Protein AF-A0A3N1M929-F1 (afdb_monomer_lite)

pLDDT: mean 82.85, std 13.65, range [39.03, 95.56]

Foldseek 3Di:
DADPDDVLVVQVVVCVVPVDRDPCNVPDDDDDPVCRVLVVLLVVQVVVDDVLHFRDPVSLVVVCVVVVVPDPVVSVVSSVSSRVVRVVVSVVPPDPPDDDPDDD

InterPro domains:
  IPR056919 Phage tail assembly chaperone 18 [PF23812] (18-70)

Structure (mmCIF, N/CA/C/O backbone):
data_AF-A0A3N1M929-F1
#
_entry.id   AF-A0A3N1M929-F1
#
loop_
_atom_site.group_PDB
_atom_site.id
_atom_site.type_symbol
_atom_site.label_atom_id
_atom_site.label_alt_id
_atom_site.label_comp_id
_atom_site.label_asym_id
_atom_site.label_entity_id
_atom_site.label_seq_id
_atom_site.pdbx_PDB_ins_code
_atom_site.Cartn_x
_atom_site.Cartn_y
_atom_site.Cartn_z
_atom_site.occupancy
_atom_site.B_iso_or_equiv
_atom_site.auth_seq_id
_atom_site.auth_comp_id
_atom_site.auth_asym_id
_atom_site.auth_atom_id
_atom_site.pdbx_PDB_model_num
ATOM 1 N N . MET A 1 1 ? -5.684 -7.699 -12.715 1.00 51.62 1 MET A N 1
ATOM 2 C CA . MET A 1 1 ? -4.309 -7.980 -13.177 1.00 51.62 1 MET A CA 1
ATOM 3 C C . MET A 1 1 ? -3.473 -6.825 -12.682 1.00 51.62 1 MET A C 1
ATOM 5 O O . MET A 1 1 ? -3.876 -5.690 -12.881 1.00 51.62 1 MET A O 1
ATOM 9 N N . LEU A 1 2 ? -2.426 -7.123 -11.930 1.00 57.72 2 LEU A N 1
ATOM 10 C CA . LEU A 1 2 ? -1.708 -6.144 -11.128 1.00 57.72 2 LEU A CA 1
ATOM 11 C C . LEU A 1 2 ? -0.721 -5.388 -12.032 1.00 57.72 2 LEU A C 1
ATOM 13 O O . LEU A 1 2 ? 0.153 -6.009 -12.639 1.00 57.72 2 LEU A O 1
ATOM 17 N N . GLU A 1 3 ? -0.915 -4.076 -12.185 1.00 65.81 3 GLU A N 1
ATOM 18 C CA . GLU A 1 3 ? -0.115 -3.238 -13.086 1.00 65.81 3 GLU A CA 1
ATOM 19 C C . GLU A 1 3 ? 1.148 -2.739 -12.378 1.00 65.81 3 GLU A C 1
ATOM 21 O O . GLU A 1 3 ? 1.091 -2.058 -11.355 1.00 65.81 3 GLU A O 1
ATOM 26 N N . TRP A 1 4 ? 2.311 -3.073 -12.936 1.00 71.06 4 TRP A N 1
ATOM 27 C CA . TRP A 1 4 ? 3.621 -2.693 -12.389 1.00 71.06 4 TRP A CA 1
ATOM 28 C C . TRP A 1 4 ? 4.095 -1.313 -12.880 1.00 71.06 4 TRP A C 1
ATOM 30 O O . TRP A 1 4 ? 5.186 -0.856 -12.531 1.00 71.06 4 TRP A O 1
ATOM 40 N N . GLY A 1 5 ? 3.250 -0.635 -13.663 1.00 71.50 5 GLY A N 1
ATOM 41 C CA . GLY A 1 5 ? 3.447 0.712 -14.183 1.00 71.50 5 GLY A CA 1
ATOM 42 C C . GLY A 1 5 ? 4.267 0.776 -15.475 1.00 71.50 5 GLY A C 1
ATOM 43 O O . GLY A 1 5 ? 4.943 -0.172 -15.868 1.00 71.50 5 GLY A O 1
ATOM 44 N N . ALA A 1 6 ? 4.288 1.966 -16.084 1.00 76.44 6 ALA A N 1
ATOM 45 C CA . ALA A 1 6 ? 4.789 2.204 -17.445 1.00 76.44 6 ALA A CA 1
ATOM 46 C C . ALA A 1 6 ? 6.222 1.708 -17.729 1.00 76.44 6 ALA A C 1
ATOM 48 O O . ALA A 1 6 ? 6.564 1.374 -18.863 1.00 76.44 6 ALA A O 1
ATOM 49 N N . ARG A 1 7 ? 7.095 1.670 -16.712 1.00 74.44 7 ARG A N 1
ATOM 50 C CA . ARG A 1 7 ? 8.459 1.134 -16.862 1.00 74.44 7 ARG A CA 1
ATOM 51 C C . ARG A 1 7 ? 8.476 -0.386 -17.001 1.00 74.44 7 ARG A C 1
ATOM 53 O O . ARG A 1 7 ? 9.301 -0.889 -17.756 1.00 74.44 7 ARG A O 1
ATOM 60 N N . ALA A 1 8 ? 7.602 -1.099 -16.294 1.00 78.81 8 ALA A N 1
ATOM 61 C CA . ALA A 1 8 ? 7.459 -2.539 -16.453 1.00 78.81 8 ALA A CA 1
ATOM 62 C C . ALA A 1 8 ? 6.860 -2.862 -17.826 1.00 78.81 8 ALA A C 1
ATOM 64 O O . ALA A 1 8 ? 7.436 -3.675 -18.542 1.00 78.81 8 ALA A O 1
ATOM 65 N N . ASP A 1 9 ? 5.826 -2.128 -18.248 1.00 82.62 9 ASP A N 1
ATOM 66 C CA . ASP A 1 9 ? 5.195 -2.298 -19.565 1.00 82.62 9 ASP A CA 1
ATOM 67 C C . ASP A 1 9 ? 6.208 -2.120 -20.707 1.00 82.62 9 ASP A C 1
ATOM 69 O O . ASP A 1 9 ? 6.244 -2.890 -21.666 1.00 82.62 9 ASP A O 1
ATOM 73 N N . LEU A 1 10 ? 7.105 -1.135 -20.579 1.00 82.44 10 LEU A N 1
ATOM 74 C CA . LEU A 1 10 ? 8.175 -0.902 -21.548 1.00 82.44 10 LEU A CA 1
ATOM 75 C C . LEU A 1 10 ? 9.202 -2.044 -21.580 1.00 82.44 10 LEU A C 1
ATOM 77 O O . LEU A 1 10 ? 9.702 -2.396 -22.652 1.00 82.44 10 LEU A O 1
ATOM 81 N N . LEU A 1 11 ? 9.529 -2.629 -20.425 1.00 83.56 11 LEU A N 1
ATOM 82 C CA . LEU A 1 11 ? 10.415 -3.790 -20.357 1.00 83.56 11 LEU A CA 1
ATOM 83 C C . LEU A 1 11 ? 9.742 -5.038 -20.950 1.00 83.56 11 LEU A C 1
ATOM 85 O O . LEU A 1 11 ? 10.414 -5.803 -21.639 1.00 83.56 11 LEU A O 1
ATOM 89 N N . GLU A 1 12 ? 8.438 -5.222 -20.733 1.00 85.62 12 GLU A N 1
ATOM 90 C CA . GLU A 1 12 ? 7.661 -6.341 -21.277 1.00 85.62 12 GLU A CA 1
ATOM 91 C C . GLU A 1 12 ? 7.544 -6.223 -22.803 1.00 85.62 12 GLU A C 1
ATOM 93 O O . GLU A 1 12 ? 7.855 -7.172 -23.525 1.00 85.62 12 GLU A O 1
ATOM 98 N N . ALA A 1 13 ? 7.229 -5.030 -23.317 1.00 85.00 13 ALA A N 1
ATOM 99 C CA . ALA A 1 13 ? 7.210 -4.743 -24.751 1.00 85.00 13 ALA A CA 1
ATOM 100 C C . ALA A 1 13 ? 8.582 -4.975 -25.407 1.00 85.00 13 ALA A C 1
ATOM 102 O O . ALA A 1 13 ? 8.681 -5.549 -26.495 1.00 85.00 13 ALA A O 1
ATOM 103 N N . ARG A 1 14 ? 9.668 -4.577 -24.732 1.00 83.94 14 ARG A N 1
ATOM 104 C CA . ARG A 1 14 ? 11.033 -4.831 -25.207 1.00 83.94 14 ARG A CA 1
ATOM 105 C C . ARG A 1 14 ? 11.371 -6.321 -25.203 1.00 83.94 14 ARG A C 1
ATOM 107 O O . ARG A 1 14 ? 12.000 -6.791 -26.151 1.00 83.94 14 ARG A O 1
ATOM 114 N N . ALA A 1 15 ? 10.961 -7.062 -24.176 1.00 88.00 15 ALA A N 1
ATOM 115 C CA . ALA A 1 15 ? 11.169 -8.504 -24.106 1.00 88.00 15 ALA A CA 1
ATOM 116 C C . ALA A 1 15 ? 10.415 -9.225 -25.23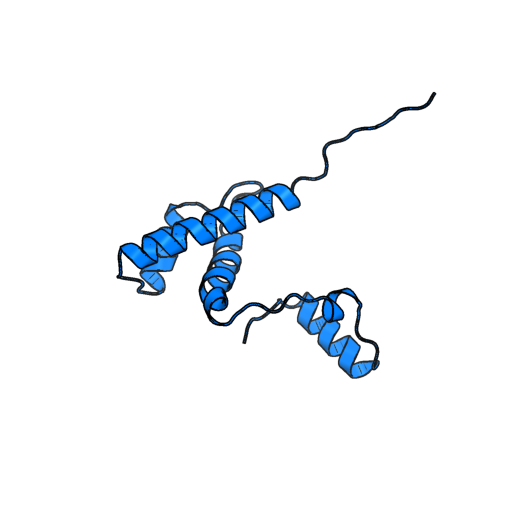1 1.00 88.00 15 ALA A C 1
ATOM 118 O O . ALA A 1 15 ? 10.999 -10.065 -25.911 1.00 88.00 15 ALA A O 1
ATOM 119 N N . ALA A 1 16 ? 9.171 -8.823 -25.506 1.00 88.25 16 ALA A N 1
ATOM 120 C CA . ALA A 1 16 ? 8.376 -9.358 -26.610 1.00 88.25 16 ALA A CA 1
ATOM 121 C C . ALA A 1 16 ? 9.018 -9.086 -27.984 1.00 88.25 16 ALA A C 1
ATOM 123 O O . ALA A 1 16 ? 9.040 -9.967 -28.838 1.00 88.25 16 ALA A O 1
ATOM 124 N N . GLY A 1 17 ? 9.585 -7.891 -28.192 1.00 87.31 17 GLY A N 1
ATOM 125 C CA . GLY A 1 17 ? 10.226 -7.521 -29.459 1.00 87.31 17 GLY A CA 1
ATOM 126 C C . GLY A 1 17 ? 11.630 -8.101 -29.675 1.00 87.31 17 GLY A C 1
ATOM 127 O O . GLY A 1 17 ? 12.079 -8.192 -30.814 1.00 87.31 17 GLY A O 1
ATOM 128 N N . THR A 1 18 ? 12.340 -8.480 -28.608 1.00 87.75 18 THR A N 1
ATOM 129 C CA . THR A 1 18 ? 13.746 -8.935 -28.684 1.00 87.75 18 THR A CA 1
ATOM 130 C C . THR A 1 18 ? 13.951 -10.399 -28.305 1.00 87.75 18 THR A C 1
ATOM 132 O O . THR A 1 18 ? 15.031 -10.935 -28.538 1.00 87.75 18 THR A O 1
ATOM 135 N N . GLY A 1 19 ? 12.953 -11.045 -27.696 1.00 87.81 19 GLY A N 1
ATOM 136 C CA . GLY A 1 19 ? 13.057 -12.392 -27.127 1.00 87.81 19 GLY A CA 1
ATOM 137 C C . GLY A 1 19 ? 13.918 -12.480 -25.860 1.00 87.81 19 GLY A C 1
ATOM 138 O O . GLY A 1 19 ? 14.055 -13.558 -25.288 1.00 87.81 19 GLY A O 1
ATOM 139 N N . ILE A 1 20 ? 14.499 -11.366 -25.406 1.00 87.56 20 ILE A N 1
ATOM 140 C CA . ILE A 1 20 ? 15.371 -11.308 -24.232 1.00 87.56 20 ILE A CA 1
ATOM 141 C C . ILE A 1 20 ? 14.573 -10.724 -23.072 1.00 87.56 20 ILE A C 1
ATOM 143 O O . ILE A 1 20 ? 14.226 -9.544 -23.086 1.00 87.56 20 ILE A O 1
ATOM 147 N N . V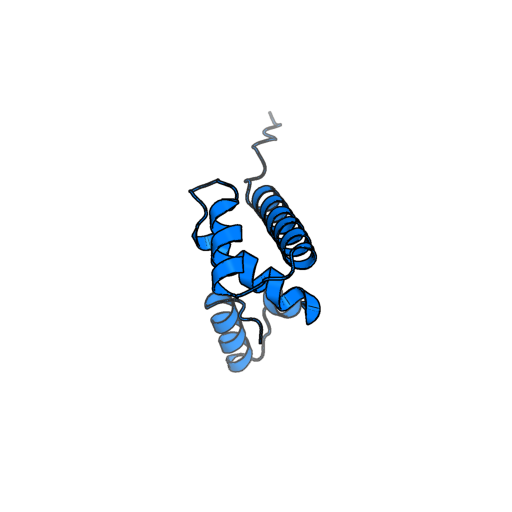AL A 1 21 ? 14.319 -11.536 -22.046 1.00 86.38 21 VAL A N 1
ATOM 148 C CA . VAL A 1 21 ? 13.658 -11.085 -20.816 1.00 86.38 21 VAL A CA 1
ATOM 149 C C . VAL A 1 21 ? 14.696 -10.428 -19.895 1.00 86.38 21 VAL A C 1
ATOM 151 O O . VAL A 1 21 ? 15.649 -11.092 -19.483 1.00 86.38 21 VAL A O 1
ATOM 154 N N . PRO A 1 22 ? 14.548 -9.136 -19.547 1.00 84.81 22 PRO A N 1
ATOM 155 C CA . PRO A 1 22 ? 15.406 -8.476 -18.570 1.00 84.81 22 PRO A CA 1
ATOM 156 C C . PRO A 1 22 ? 15.388 -9.208 -17.215 1.00 84.81 22 PRO A C 1
ATOM 158 O O . PRO A 1 22 ? 14.305 -9.582 -16.759 1.00 84.81 22 PRO A O 1
ATOM 161 N N . PRO A 1 23 ? 16.527 -9.335 -16.505 1.00 82.88 23 PRO A N 1
ATOM 162 C CA . PRO A 1 23 ? 16.582 -10.024 -15.210 1.00 82.88 23 PRO A CA 1
ATOM 163 C C . PRO A 1 23 ? 15.587 -9.483 -14.177 1.00 82.88 23 PRO A C 1
ATOM 165 O O . PRO A 1 23 ? 14.995 -10.245 -13.425 1.00 82.88 23 PRO A O 1
ATOM 168 N N . ALA A 1 24 ? 15.345 -8.169 -14.181 1.00 78.00 24 ALA A N 1
ATOM 169 C CA . ALA A 1 24 ? 14.377 -7.536 -13.288 1.00 78.00 24 ALA A CA 1
ATOM 170 C C . ALA A 1 24 ? 12.923 -7.979 -13.546 1.00 78.00 24 ALA A C 1
ATOM 172 O O . ALA A 1 24 ? 12.141 -8.048 -12.605 1.00 78.00 24 ALA A O 1
ATOM 173 N N . LEU A 1 25 ? 12.562 -8.295 -14.797 1.00 80.62 25 LEU A N 1
ATOM 174 C CA . LEU A 1 25 ? 11.251 -8.869 -15.119 1.00 80.62 25 LEU A CA 1
ATOM 175 C C . LEU A 1 25 ? 11.194 -10.360 -14.787 1.00 80.62 25 LEU A C 1
ATOM 177 O O . LEU A 1 25 ? 10.181 -10.826 -14.277 1.00 80.62 25 LEU A O 1
ATOM 181 N N . ALA A 1 26 ? 12.278 -11.097 -15.045 1.00 83.75 26 ALA A N 1
ATOM 182 C CA . ALA A 1 26 ? 12.353 -12.526 -14.746 1.00 83.75 26 ALA A CA 1
ATOM 183 C C . ALA A 1 26 ? 12.261 -12.817 -13.238 1.00 83.75 26 ALA A C 1
ATOM 185 O O . ALA A 1 26 ? 11.659 -13.806 -12.837 1.00 83.75 26 ALA A O 1
ATOM 186 N N . SER A 1 27 ? 12.821 -11.938 -12.406 1.00 84.25 27 SER A N 1
ATOM 187 C CA . SER A 1 27 ? 12.794 -12.047 -10.943 1.00 84.25 27 SER A CA 1
ATOM 188 C C . SER A 1 27 ? 11.619 -11.304 -10.299 1.00 84.25 27 SER A C 1
ATOM 190 O O . SER A 1 27 ? 11.666 -11.009 -9.102 1.00 84.25 27 SER A O 1
ATOM 192 N N . ARG A 1 28 ? 10.585 -10.943 -11.071 1.00 80.94 28 ARG A N 1
ATOM 193 C CA . ARG A 1 28 ? 9.430 -10.221 -10.534 1.00 80.94 28 ARG A CA 1
ATOM 194 C C . ARG A 1 28 ? 8.702 -11.106 -9.516 1.00 80.94 28 ARG A C 1
ATOM 196 O O . ARG A 1 28 ? 8.318 -12.220 -9.866 1.00 80.94 28 ARG A O 1
ATOM 203 N N . PRO A 1 29 ? 8.476 -10.630 -8.281 1.00 80.12 29 PRO A N 1
ATOM 204 C CA . PRO A 1 29 ? 7.744 -11.410 -7.300 1.00 80.12 29 PRO A CA 1
ATOM 205 C C . PRO A 1 29 ? 6.290 -11.592 -7.740 1.00 80.12 29 PRO A C 1
ATOM 207 O O . PRO A 1 29 ? 5.629 -10.649 -8.186 1.00 80.12 29 PRO A O 1
ATOM 210 N N . GLU A 1 30 ? 5.785 -12.814 -7.594 1.00 83.94 30 GLU A N 1
ATOM 211 C CA . GLU A 1 30 ? 4.360 -13.090 -7.724 1.00 83.94 30 GLU A CA 1
ATOM 212 C C . GLU A 1 30 ? 3.635 -12.596 -6.474 1.00 83.94 30 GLU A C 1
ATOM 214 O O . GLU A 1 30 ? 3.993 -12.936 -5.345 1.00 83.94 30 GLU A O 1
ATOM 219 N N . ILE A 1 31 ? 2.605 -11.778 -6.678 1.00 82.00 31 ILE A N 1
ATOM 220 C CA . ILE A 1 31 ? 1.740 -11.317 -5.597 1.00 82.00 31 ILE A CA 1
ATOM 221 C C . ILE A 1 31 ? 0.563 -12.280 -5.506 1.00 82.00 31 ILE A C 1
ATOM 223 O O . ILE A 1 31 ? -0.143 -12.513 -6.488 1.00 82.00 31 ILE A O 1
ATOM 227 N N . ALA A 1 32 ? 0.360 -12.851 -4.320 1.00 86.50 32 ALA A N 1
ATOM 228 C CA . ALA A 1 32 ? -0.763 -13.743 -4.086 1.00 86.50 32 ALA A CA 1
ATOM 229 C C . ALA A 1 32 ? -2.099 -13.000 -4.312 1.00 86.50 32 ALA A C 1
ATOM 231 O O . ALA A 1 32 ? -2.197 -11.826 -3.953 1.00 86.50 32 ALA A O 1
ATOM 232 N N . PRO A 1 33 ? -3.156 -13.653 -4.837 1.00 86.69 33 PRO A N 1
ATOM 233 C CA . PRO A 1 33 ? -4.413 -12.971 -5.167 1.00 86.69 33 PRO A CA 1
ATOM 234 C C . PRO A 1 33 ? -5.057 -12.222 -3.994 1.00 86.69 33 PRO A C 1
ATOM 236 O O . PRO A 1 33 ? -5.674 -11.180 -4.186 1.00 86.69 33 PRO A O 1
ATOM 239 N N . TRP A 1 34 ? -4.887 -12.726 -2.770 1.00 86.44 34 TRP A N 1
ATOM 240 C CA . TRP A 1 34 ? -5.387 -12.077 -1.557 1.00 86.44 34 TRP A CA 1
ATOM 241 C C . TRP A 1 34 ? -4.610 -10.801 -1.190 1.00 86.44 34 TRP A C 1
ATOM 243 O O . TRP A 1 34 ? -5.135 -9.961 -0.468 1.00 86.44 34 TRP A O 1
ATOM 253 N N . ALA A 1 35 ? -3.376 -10.646 -1.678 1.00 87.19 35 ALA A N 1
A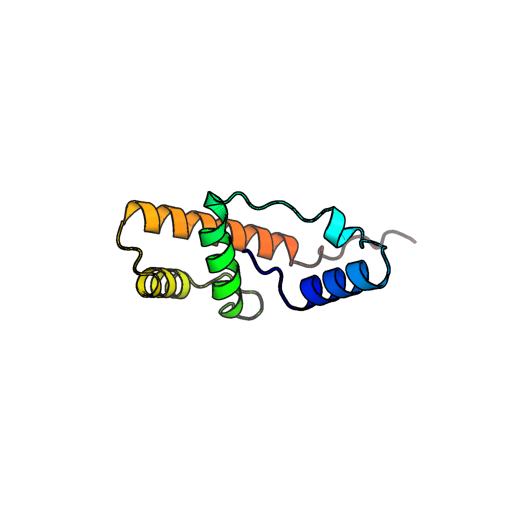TOM 254 C CA . ALA A 1 35 ? -2.507 -9.508 -1.392 1.00 87.19 35 ALA A CA 1
ATOM 255 C C . ALA A 1 35 ? -2.703 -8.331 -2.373 1.00 87.19 35 ALA A C 1
ATOM 257 O O . ALA A 1 35 ? -2.326 -7.202 -2.055 1.00 87.19 35 ALA A O 1
ATOM 258 N N . ASP A 1 36 ? -3.325 -8.576 -3.534 1.00 87.62 36 ASP A N 1
ATOM 259 C CA . ASP A 1 36 ? -3.646 -7.575 -4.566 1.00 87.62 36 ASP A CA 1
ATOM 260 C C . ASP A 1 36 ? -4.312 -6.294 -4.020 1.00 87.62 36 ASP A C 1
ATOM 262 O O . ASP A 1 36 ? -3.793 -5.209 -4.299 1.00 87.62 36 ASP A O 1
ATOM 266 N N . PRO A 1 37 ? -5.377 -6.355 -3.189 1.00 88.75 37 PRO A N 1
ATOM 267 C CA . PRO A 1 37 ? -6.042 -5.142 -2.713 1.00 88.75 37 PRO A CA 1
ATOM 268 C C . PRO A 1 37 ? -5.141 -4.279 -1.816 1.00 88.75 37 PRO A C 1
ATOM 270 O O . PRO A 1 37 ? -5.181 -3.053 -1.910 1.00 88.75 37 PRO A O 1
ATOM 273 N N . TYR A 1 38 ? -4.281 -4.892 -0.996 1.00 90.69 38 TYR A N 1
ATOM 274 C CA . TYR A 1 38 ? -3.336 -4.160 -0.145 1.00 90.69 38 TYR A CA 1
ATOM 275 C C . TYR A 1 38 ? -2.215 -3.524 -0.965 1.00 90.69 38 TYR A C 1
ATOM 277 O O . TYR A 1 38 ? -1.822 -2.386 -0.707 1.00 90.69 38 TYR A O 1
ATOM 285 N N . TRP A 1 39 ? -1.719 -4.241 -1.977 1.00 88.75 39 TRP A N 1
ATOM 286 C CA . TRP A 1 39 ? -0.703 -3.721 -2.883 1.00 88.75 39 TRP A CA 1
ATOM 287 C C . TRP A 1 39 ? -1.224 -2.539 -3.706 1.00 88.75 39 TRP A C 1
ATOM 289 O O . TRP A 1 39 ? -0.548 -1.514 -3.802 1.00 88.75 39 TRP A O 1
ATOM 299 N N . ARG A 1 40 ? -2.448 -2.640 -4.241 1.00 88.69 40 ARG A N 1
ATOM 300 C CA . ARG A 1 40 ? -3.101 -1.541 -4.964 1.00 88.69 40 ARG A CA 1
ATOM 301 C C . ARG A 1 40 ? -3.259 -0.310 -4.076 1.00 88.69 40 ARG A C 1
ATOM 303 O O . ARG A 1 40 ? -2.814 0.768 -4.460 1.00 88.69 40 ARG A O 1
ATOM 310 N N . ALA A 1 41 ? -3.795 -0.487 -2.867 1.00 91.19 41 ALA A N 1
ATOM 311 C CA . ALA A 1 41 ? -3.948 0.607 -1.913 1.00 91.19 41 ALA A CA 1
ATOM 312 C C . ALA A 1 41 ? -2.613 1.282 -1.594 1.00 91.19 41 ALA A C 1
ATOM 314 O O . ALA A 1 41 ? -2.519 2.505 -1.603 1.00 91.19 41 ALA A O 1
ATOM 315 N N . PHE A 1 42 ? -1.562 0.493 -1.355 1.00 92.00 42 PHE A N 1
ATOM 316 C CA . PHE A 1 42 ? -0.224 1.021 -1.124 1.00 92.00 42 PHE A CA 1
ATOM 317 C C . PHE A 1 42 ? 0.264 1.882 -2.297 1.00 92.00 42 PHE A C 1
ATOM 319 O O . PHE A 1 42 ? 0.767 2.981 -2.063 1.00 92.00 42 PHE A O 1
ATOM 326 N N . LEU A 1 43 ? 0.109 1.430 -3.545 1.00 88.88 43 LEU A N 1
ATOM 327 C CA . LEU A 1 43 ? 0.528 2.194 -4.725 1.00 88.88 43 LEU A CA 1
ATOM 328 C C . LEU A 1 43 ? -0.268 3.492 -4.902 1.00 88.88 43 LEU A C 1
ATOM 330 O O . LEU A 1 43 ? 0.330 4.532 -5.187 1.00 88.88 43 LEU A O 1
ATOM 334 N N . ASP A 1 44 ? -1.586 3.445 -4.709 1.00 90.75 44 ASP A N 1
ATOM 335 C CA . ASP A 1 44 ? -2.450 4.620 -4.831 1.00 90.75 44 ASP A CA 1
ATOM 336 C C . ASP A 1 44 ? -2.114 5.660 -3.756 1.00 90.75 44 ASP A C 1
ATOM 338 O O . ASP A 1 44 ? -1.827 6.817 -4.071 1.00 90.75 44 ASP A O 1
ATOM 342 N N . LEU A 1 45 ? -2.031 5.224 -2.498 1.00 91.81 45 LEU A N 1
ATOM 343 C CA . LEU A 1 45 ? -1.735 6.076 -1.347 1.00 91.81 45 LEU A CA 1
ATOM 344 C C . LEU A 1 45 ? -0.288 6.584 -1.325 1.00 91.81 45 LEU A C 1
ATOM 346 O O . LEU A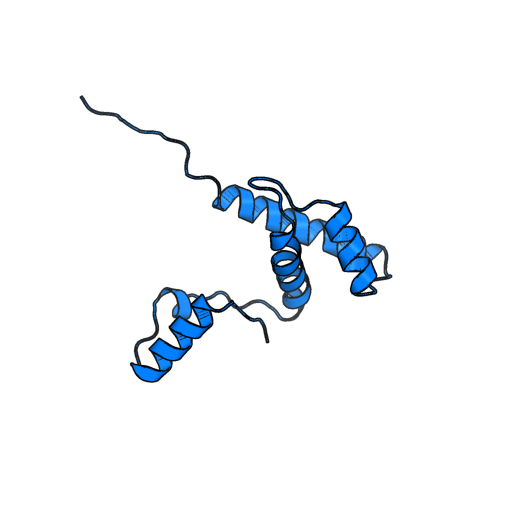 1 45 ? -0.014 7.643 -0.761 1.00 91.81 45 LEU A O 1
ATOM 350 N N . SER A 1 46 ? 0.650 5.880 -1.968 1.00 88.50 46 SER A N 1
ATOM 351 C CA . SER A 1 46 ? 2.045 6.330 -2.093 1.00 88.50 46 SER A CA 1
ATOM 352 C C . SER A 1 46 ? 2.162 7.682 -2.805 1.00 88.50 46 SER A C 1
ATOM 354 O O . SER A 1 46 ? 3.123 8.412 -2.566 1.00 88.50 46 SER A O 1
ATOM 356 N N . ARG A 1 47 ? 1.191 8.034 -3.662 1.00 85.50 47 ARG A N 1
ATOM 357 C CA . ARG A 1 47 ? 1.137 9.330 -4.362 1.00 85.50 47 ARG A CA 1
ATOM 358 C C . ARG A 1 47 ? 0.793 10.491 -3.430 1.00 85.50 47 ARG A C 1
ATOM 360 O O . ARG A 1 47 ? 1.139 11.627 -3.735 1.00 85.50 47 ARG A O 1
ATOM 367 N N . GLU A 1 48 ? 0.146 10.205 -2.304 1.00 85.06 48 GLU A N 1
ATOM 368 C CA . GLU A 1 48 ? -0.234 11.194 -1.290 1.00 85.06 48 GLU A CA 1
ATOM 369 C C . GLU A 1 48 ? 0.859 11.434 -0.242 1.00 85.06 48 GLU A C 1
ATOM 371 O O . GLU A 1 48 ? 0.696 12.251 0.669 1.00 85.06 48 GLU A O 1
ATOM 376 N N . ARG A 1 49 ? 2.002 10.745 -0.356 1.00 81.31 49 ARG A N 1
ATOM 377 C CA . ARG A 1 49 ? 3.149 11.022 0.506 1.00 81.31 49 ARG A CA 1
ATOM 378 C C . ARG A 1 49 ? 3.653 12.442 0.274 1.00 81.31 49 ARG A C 1
ATOM 380 O O . ARG A 1 49 ? 3.941 12.857 -0.848 1.00 81.31 49 ARG A O 1
ATOM 387 N N . LEU A 1 50 ? 3.876 13.150 1.376 1.00 74.38 50 LEU A N 1
ATOM 388 C CA . LEU A 1 50 ? 4.759 14.310 1.378 1.00 74.38 50 LEU A CA 1
ATOM 389 C C . LEU A 1 50 ? 6.198 13.852 1.078 1.00 74.38 50 LEU A C 1
ATOM 391 O O . LEU A 1 50 ? 6.550 12.711 1.397 1.00 74.38 50 LEU A O 1
ATOM 395 N N . PRO A 1 51 ? 7.054 14.706 0.491 1.00 67.00 51 PRO A N 1
ATOM 396 C CA . PRO A 1 51 ? 8.444 14.352 0.218 1.00 67.00 51 PRO A CA 1
ATOM 397 C C . PRO A 1 51 ? 9.133 13.892 1.516 1.00 67.00 51 PRO A C 1
ATOM 399 O O . PRO A 1 51 ? 9.303 14.677 2.444 1.00 67.00 51 PRO A O 1
ATOM 402 N N . ALA A 1 52 ? 9.490 12.602 1.564 1.00 65.62 52 ALA A N 1
ATOM 403 C CA . ALA A 1 52 ? 10.091 11.870 2.693 1.00 65.62 52 ALA A CA 1
ATOM 404 C C . ALA A 1 52 ? 9.176 11.490 3.884 1.00 65.62 52 ALA A C 1
ATOM 406 O O . ALA A 1 52 ? 9.680 11.043 4.916 1.00 65.62 52 ALA A O 1
ATOM 407 N N . GLY A 1 53 ? 7.853 11.623 3.760 1.00 81.12 53 GLY A N 1
ATOM 408 C CA . GLY A 1 53 ? 6.896 11.273 4.816 1.00 81.12 53 GLY A CA 1
ATOM 409 C C . GLY A 1 53 ? 6.253 9.893 4.659 1.00 81.12 53 GLY A C 1
ATOM 410 O O . GLY A 1 53 ? 6.163 9.356 3.556 1.00 81.12 53 GLY A O 1
ATOM 411 N N . ALA A 1 54 ? 5.759 9.350 5.775 1.00 89.88 54 ALA A N 1
ATOM 412 C CA . ALA A 1 54 ? 4.850 8.205 5.767 1.00 89.88 54 ALA A CA 1
ATOM 413 C C . ALA A 1 54 ? 3.493 8.573 5.148 1.00 89.88 54 ALA A C 1
ATOM 415 O O . ALA A 1 54 ? 3.083 9.738 5.180 1.00 89.88 54 ALA A O 1
ATOM 416 N N . ILE A 1 55 ? 2.781 7.575 4.627 1.00 91.69 55 ILE A N 1
ATOM 417 C CA . ILE A 1 55 ? 1.401 7.724 4.158 1.00 91.69 55 ILE A CA 1
ATOM 418 C C . ILE A 1 55 ? 0.539 8.238 5.327 1.00 91.69 55 ILE A C 1
ATOM 420 O O . ILE A 1 55 ? 0.496 7.605 6.390 1.00 91.69 55 ILE A O 1
ATOM 424 N N . PRO A 1 56 ? -0.181 9.365 5.168 1.00 91.69 56 PRO A N 1
ATOM 425 C CA . PRO A 1 56 ? -1.048 9.873 6.221 1.00 91.69 56 PRO A CA 1
ATOM 426 C C . PRO A 1 56 ? -2.160 8.874 6.563 1.00 91.69 56 PRO A C 1
ATOM 428 O O . PRO A 1 56 ? -2.886 8.409 5.685 1.00 91.69 56 PRO A O 1
ATOM 431 N N . LEU A 1 57 ? -2.389 8.617 7.856 1.00 90.44 57 LEU A N 1
ATOM 432 C CA . LEU A 1 57 ? -3.506 7.766 8.299 1.00 90.44 57 LEU A CA 1
ATOM 433 C C . LEU A 1 57 ? -4.871 8.286 7.818 1.00 90.44 57 LEU A C 1
ATOM 435 O O . LEU A 1 57 ? -5.799 7.504 7.617 1.00 90.44 57 LEU A O 1
ATOM 439 N N . ALA A 1 58 ? -4.995 9.603 7.632 1.00 92.00 58 ALA A N 1
ATOM 440 C CA . ALA A 1 58 ? -6.192 10.216 7.073 1.00 92.00 58 ALA A CA 1
ATOM 441 C C . ALA A 1 58 ? -6.440 9.774 5.622 1.00 92.00 58 ALA A C 1
ATOM 443 O O . ALA A 1 58 ? -7.584 9.480 5.295 1.00 92.00 58 ALA A O 1
ATOM 444 N N . ALA A 1 59 ? -5.389 9.655 4.803 1.00 92.75 59 ALA A N 1
ATOM 445 C CA . ALA A 1 59 ? -5.493 9.182 3.424 1.00 92.75 59 ALA A CA 1
ATO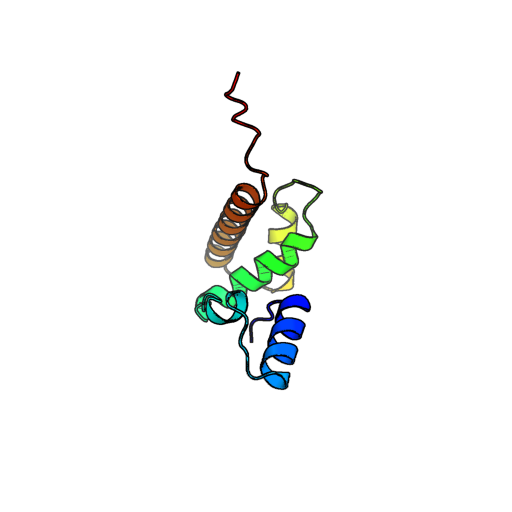M 446 C C . ALA A 1 59 ? -5.919 7.706 3.380 1.00 92.75 59 ALA A C 1
ATOM 448 O O . ALA A 1 59 ? -6.855 7.362 2.667 1.00 92.75 59 ALA A O 1
ATOM 449 N N . ILE A 1 60 ? -5.338 6.855 4.241 1.00 93.00 60 ILE A N 1
ATOM 450 C CA . ILE A 1 60 ? -5.762 5.446 4.381 1.00 93.00 60 ILE A CA 1
ATOM 451 C C . ILE A 1 60 ? -7.251 5.364 4.734 1.00 93.00 60 ILE A C 1
ATOM 453 O O . ILE A 1 60 ? -7.991 4.570 4.160 1.00 93.00 60 ILE A O 1
ATOM 457 N N . ARG A 1 61 ? -7.708 6.191 5.682 1.00 93.81 61 ARG A N 1
ATOM 458 C CA . ARG A 1 61 ? -9.119 6.219 6.079 1.00 93.81 61 ARG A CA 1
ATOM 459 C C . ARG A 1 61 ? -10.023 6.630 4.917 1.00 93.81 61 ARG A C 1
ATOM 461 O O . ARG A 1 61 ? -11.028 5.961 4.706 1.00 93.81 61 ARG A O 1
ATOM 468 N N . THR A 1 62 ? -9.668 7.692 4.194 1.00 94.62 62 THR A N 1
ATOM 469 C CA . THR A 1 62 ? -10.428 8.170 3.031 1.00 94.62 62 THR A CA 1
ATOM 470 C C . THR A 1 62 ? -10.513 7.095 1.952 1.00 94.62 62 THR A C 1
ATOM 472 O O . THR A 1 62 ? -11.612 6.772 1.519 1.00 94.62 62 THR A O 1
ATOM 475 N N . TRP A 1 63 ? -9.394 6.455 1.610 1.00 94.38 63 TRP A N 1
ATOM 476 C CA . TRP A 1 63 ? -9.357 5.384 0.611 1.00 94.38 63 TRP A CA 1
ATOM 477 C C . TRP A 1 63 ? -10.258 4.201 0.997 1.00 94.38 63 TRP A C 1
ATOM 479 O O . TRP A 1 63 ? -11.035 3.712 0.185 1.00 94.38 63 TRP A O 1
ATOM 489 N N . LEU A 1 64 ? -10.242 3.779 2.270 1.00 94.94 64 LEU A N 1
ATOM 490 C CA . LEU A 1 64 ? -11.139 2.722 2.760 1.00 94.94 64 LEU A CA 1
ATOM 491 C C . LEU A 1 64 ? -12.621 3.120 2.701 1.00 94.94 64 LEU A C 1
ATOM 493 O O . LEU A 1 64 ? -13.486 2.252 2.567 1.00 94.94 64 LEU A O 1
ATOM 497 N N . ASP A 1 65 ? -12.931 4.409 2.843 1.00 95.19 65 ASP A N 1
ATOM 498 C CA . ASP A 1 65 ? -14.296 4.919 2.718 1.00 95.19 65 ASP A CA 1
ATOM 499 C C . ASP A 1 65 ? -14.753 4.953 1.250 1.00 95.19 65 ASP A C 1
ATOM 501 O O . ASP A 1 65 ? -15.895 4.579 0.969 1.00 95.19 65 ASP A O 1
ATOM 505 N N . GLU A 1 66 ? -13.865 5.333 0.328 1.00 94.56 66 GLU A N 1
ATOM 506 C CA . GLU A 1 66 ? -14.091 5.348 -1.125 1.00 94.56 66 GLU A CA 1
ATOM 507 C C . GLU A 1 66 ? -14.285 3.936 -1.692 1.00 94.56 66 GLU A C 1
ATOM 509 O O . GLU A 1 66 ? -15.242 3.687 -2.426 1.00 94.56 66 GLU A O 1
ATOM 514 N N . GLU A 1 67 ? -13.465 2.981 -1.251 1.00 93.25 67 GLU A N 1
ATOM 515 C CA . GLU A 1 67 ? -13.569 1.557 -1.603 1.00 93.25 67 GLU A CA 1
ATOM 516 C C . GLU A 1 67 ? -14.695 0.835 -0.842 1.00 93.25 67 GLU A C 1
ATOM 518 O O . GLU A 1 67 ? -14.880 -0.375 -0.968 1.00 93.25 67 GLU A O 1
ATOM 523 N N . GLN A 1 68 ? -15.474 1.575 -0.044 1.00 95.38 68 GLN A N 1
ATOM 524 C CA . GLN A 1 68 ? -16.631 1.084 0.705 1.00 95.38 68 GLN A CA 1
ATOM 525 C C . GLN A 1 68 ? -16.311 -0.088 1.646 1.00 95.38 68 GLN A C 1
ATOM 527 O O . GLN A 1 68 ? -17.170 -0.925 1.933 1.00 95.38 68 GLN A O 1
ATOM 532 N N . VAL A 1 69 ? -15.099 -0.132 2.199 1.00 93.12 69 VAL A N 1
ATOM 533 C CA . VAL A 1 69 ? -14.707 -1.139 3.187 1.00 93.12 69 VAL A CA 1
ATOM 534 C C . VAL A 1 69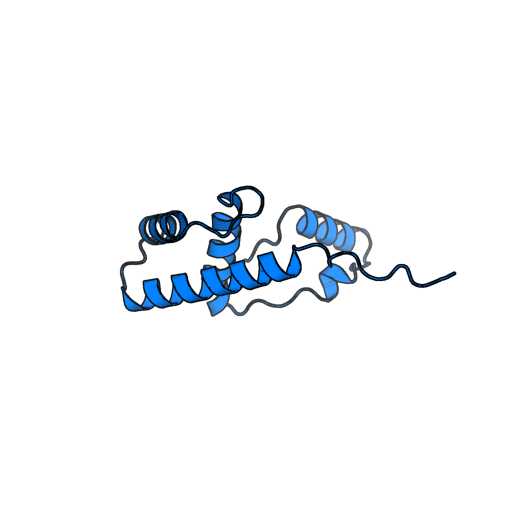 ? -15.360 -0.785 4.524 1.00 93.12 69 VAL A C 1
ATOM 536 O O . VAL A 1 69 ? -14.901 0.105 5.239 1.00 93.12 69 VAL A O 1
ATOM 539 N N . ARG A 1 70 ? -16.478 -1.441 4.859 1.00 92.62 70 ARG A N 1
ATOM 540 C CA . ARG A 1 70 ? -17.279 -1.133 6.065 1.00 92.62 70 ARG A CA 1
ATOM 541 C C . ARG A 1 70 ? -16.940 -1.983 7.284 1.00 92.62 70 ARG A C 1
ATOM 543 O O . ARG A 1 70 ? -17.205 -1.546 8.401 1.00 92.62 70 ARG A O 1
ATOM 550 N N . ASP A 1 71 ? -16.375 -3.167 7.080 1.00 95.56 71 ASP A N 1
ATOM 551 C CA . ASP A 1 71 ? -16.043 -4.077 8.172 1.00 95.56 71 ASP A CA 1
ATOM 552 C C . ASP A 1 71 ? -14.911 -3.487 9.042 1.00 95.56 71 ASP A C 1
ATOM 554 O O . ASP A 1 71 ? -13.831 -3.189 8.524 1.00 95.56 71 ASP A O 1
ATOM 558 N N . PRO A 1 72 ? -15.128 -3.281 10.354 1.00 93.12 72 PRO A N 1
ATOM 559 C CA . PRO A 1 72 ? -14.143 -2.641 11.219 1.00 93.12 72 PRO A CA 1
ATOM 560 C C . PRO A 1 72 ? -12.882 -3.487 11.442 1.00 93.12 72 PRO A C 1
ATOM 562 O O . PRO A 1 72 ? -11.809 -2.910 11.619 1.00 93.12 72 PRO A O 1
ATOM 565 N N . VAL A 1 73 ? -12.993 -4.819 11.418 1.00 94.88 73 VAL A N 1
ATOM 566 C CA . VAL A 1 73 ? -11.850 -5.735 11.534 1.00 94.88 73 VAL A CA 1
ATOM 567 C C . VAL A 1 73 ? -11.002 -5.626 10.276 1.00 94.88 73 VAL A C 1
ATOM 569 O O . VAL A 1 73 ? -9.812 -5.327 10.365 1.00 94.88 73 VAL A O 1
ATOM 572 N N . LEU A 1 74 ? -11.636 -5.727 9.107 1.00 91.88 74 LEU A N 1
ATOM 573 C CA . LEU A 1 74 ? -10.950 -5.628 7.821 1.00 91.88 74 LEU A CA 1
ATOM 574 C C . LEU A 1 74 ? -10.261 -4.270 7.645 1.00 91.88 74 LEU A C 1
ATOM 576 O O . LEU A 1 74 ? -9.144 -4.206 7.144 1.00 91.88 74 LEU A O 1
ATOM 580 N N . ARG A 1 75 ? -10.886 -3.172 8.091 1.00 95.19 75 ARG A N 1
ATOM 581 C CA . ARG A 1 75 ? -10.260 -1.837 8.086 1.00 95.19 75 ARG A CA 1
ATOM 582 C C . ARG A 1 75 ? -9.018 -1.772 8.976 1.00 95.19 75 ARG A C 1
ATOM 584 O O . ARG A 1 75 ? -8.062 -1.079 8.624 1.00 95.19 75 ARG A O 1
ATOM 591 N N . GLY A 1 76 ? -9.044 -2.451 10.123 1.00 94.31 76 GLY A N 1
ATOM 592 C CA . GLY A 1 76 ? -7.894 -2.581 11.016 1.00 94.31 76 GLY A CA 1
ATOM 593 C C . GLY A 1 76 ? -6.735 -3.292 10.323 1.00 94.31 76 GLY A C 1
ATOM 594 O O . GLY A 1 76 ? -5.654 -2.716 10.204 1.00 94.31 76 GLY A O 1
ATOM 595 N N . GLU A 1 77 ? -7.002 -4.475 9.770 1.00 93.25 77 GLU A N 1
ATOM 596 C CA . GLU A 1 77 ? -6.021 -5.273 9.021 1.00 93.25 77 GLU A CA 1
ATOM 597 C C . GLU A 1 77 ? -5.437 -4.495 7.835 1.00 93.25 77 GLU A C 1
ATOM 599 O O . GLU A 1 77 ? -4.222 -4.457 7.638 1.00 93.25 77 GLU A O 1
ATOM 604 N N . PHE A 1 78 ? -6.290 -3.806 7.070 1.00 93.88 78 PHE A N 1
ATOM 605 C CA . PHE A 1 78 ? -5.861 -2.987 5.939 1.00 93.88 78 PHE A CA 1
ATOM 606 C C . PHE A 1 78 ? -4.891 -1.890 6.355 1.00 93.88 78 PHE A C 1
ATOM 608 O O . PHE A 1 78 ? -3.854 -1.688 5.721 1.00 93.88 78 PHE A O 1
ATOM 615 N N . ARG A 1 79 ? -5.221 -1.182 7.436 1.00 93.69 79 ARG A N 1
ATOM 616 C CA . ARG A 1 79 ? -4.371 -0.120 7.960 1.00 93.69 79 ARG A CA 1
ATOM 617 C C . ARG A 1 79 ? -3.024 -0.673 8.410 1.00 93.69 79 ARG A C 1
ATOM 619 O O . ARG A 1 79 ? -2.005 -0.064 8.103 1.00 93.69 79 ARG A O 1
ATOM 626 N N . GLU A 1 80 ? -3.013 -1.788 9.132 1.00 94.06 80 GLU A N 1
ATOM 627 C CA . GLU A 1 80 ? -1.778 -2.411 9.615 1.00 94.06 80 GLU A CA 1
ATOM 628 C C . GLU A 1 80 ? -0.867 -2.827 8.460 1.00 94.06 80 GLU A C 1
ATOM 630 O O . GLU A 1 80 ? 0.310 -2.462 8.446 1.00 94.06 80 GLU A O 1
ATOM 635 N N . LEU A 1 81 ? -1.416 -3.509 7.453 1.00 93.81 81 LEU A N 1
ATOM 636 C CA . LEU A 1 81 ? -0.648 -3.984 6.304 1.00 93.81 81 LEU A CA 1
ATOM 637 C C . LEU A 1 81 ? -0.113 -2.840 5.438 1.00 93.81 81 LEU A C 1
ATOM 639 O O . LEU A 1 81 ? 1.063 -2.851 5.075 1.00 93.81 81 LEU A O 1
ATOM 643 N N . VAL A 1 82 ? -0.931 -1.825 5.141 1.00 92.69 82 VAL A N 1
ATOM 644 C CA . VAL A 1 82 ? -0.487 -0.668 4.343 1.00 92.69 82 VAL A CA 1
ATOM 645 C C . VAL A 1 82 ? 0.594 0.126 5.079 1.00 92.69 82 VAL A C 1
ATOM 647 O O . VAL A 1 82 ? 1.585 0.514 4.464 1.00 92.69 82 VAL A O 1
ATOM 650 N N . VAL A 1 83 ? 0.460 0.324 6.395 1.00 92.06 83 VAL A N 1
ATOM 651 C CA . VAL A 1 83 ? 1.495 0.990 7.204 1.00 92.06 83 VAL A CA 1
ATOM 652 C C . VAL A 1 83 ? 2.781 0.164 7.251 1.00 92.06 83 VAL A C 1
ATOM 654 O O . VAL A 1 83 ? 3.866 0.730 7.131 1.00 92.06 83 VAL A O 1
ATOM 657 N N . ALA A 1 84 ? 2.691 -1.160 7.391 1.00 92.62 84 ALA A N 1
ATOM 658 C CA . ALA A 1 84 ? 3.865 -2.030 7.381 1.00 92.62 84 ALA A CA 1
ATOM 659 C C . ALA A 1 84 ? 4.602 -1.976 6.030 1.00 92.62 84 ALA A C 1
ATOM 661 O O . ALA A 1 84 ? 5.827 -1.844 6.004 1.00 92.62 84 ALA A O 1
ATOM 662 N N . LEU A 1 85 ? 3.869 -2.009 4.910 1.00 91.12 85 LEU A N 1
ATOM 663 C CA . LEU A 1 85 ? 4.434 -1.829 3.568 1.00 91.12 85 LEU A CA 1
ATOM 664 C C . LEU A 1 85 ? 5.118 -0.465 3.420 1.00 91.12 85 LEU A C 1
ATOM 666 O O . LEU A 1 85 ? 6.226 -0.380 2.893 1.00 91.12 85 LEU A O 1
ATOM 670 N N . ASP A 1 86 ? 4.489 0.594 3.927 1.00 91.56 86 ASP A N 1
ATOM 671 C CA . ASP A 1 86 ? 5.034 1.949 3.898 1.00 91.56 86 ASP A CA 1
ATOM 672 C C . ASP A 1 86 ? 6.338 2.081 4.686 1.00 91.56 86 ASP A C 1
ATOM 674 O O . ASP A 1 86 ? 7.316 2.642 4.192 1.00 91.56 86 ASP A O 1
ATOM 678 N N . GLN A 1 87 ? 6.400 1.487 5.877 1.00 91.31 87 GLN A N 1
ATOM 679 C CA . GLN A 1 87 ? 7.618 1.455 6.685 1.00 91.31 87 GLN A CA 1
ATOM 680 C C . GLN A 1 87 ? 8.758 0.719 5.978 1.00 91.31 87 GLN A C 1
ATOM 682 O O . GLN A 1 87 ? 9.885 1.216 5.962 1.00 91.31 87 GLN A O 1
ATOM 687 N N . GLN A 1 88 ? 8.472 -0.433 5.365 1.00 90.69 88 GLN A N 1
ATOM 688 C CA . GLN A 1 88 ? 9.471 -1.184 4.600 1.00 90.69 88 GLN A CA 1
ATOM 689 C C . GLN A 1 88 ? 9.958 -0.391 3.384 1.00 90.69 88 GLN A C 1
ATOM 691 O O . GLN A 1 88 ? 11.159 -0.329 3.120 1.00 90.69 88 GLN A O 1
ATOM 696 N N . TRP A 1 89 ? 9.047 0.281 2.678 1.00 89.00 89 TRP A N 1
ATOM 697 C CA . TRP A 1 89 ? 9.406 1.131 1.548 1.00 89.00 89 TRP A CA 1
ATOM 698 C C . TRP A 1 89 ? 10.285 2.312 1.971 1.00 89.00 89 TRP A C 1
ATOM 700 O O . TRP A 1 89 ? 11.294 2.583 1.321 1.00 89.00 89 TRP A O 1
ATOM 710 N N . LEU A 1 90 ? 9.952 2.990 3.073 1.00 88.94 90 LEU A N 1
ATOM 711 C CA . LEU A 1 90 ? 10.756 4.088 3.616 1.00 88.94 90 LEU A CA 1
ATOM 712 C C . LEU A 1 90 ? 12.142 3.614 4.063 1.00 88.94 90 LEU A C 1
ATOM 714 O O . LEU A 1 90 ? 13.128 4.306 3.816 1.00 88.94 90 LEU A O 1
ATOM 718 N N . ALA A 1 91 ? 12.228 2.439 4.691 1.00 89.12 91 ALA A N 1
ATOM 719 C CA . ALA A 1 91 ? 13.498 1.842 5.091 1.00 89.12 91 ALA A CA 1
ATOM 720 C C . ALA A 1 91 ? 14.387 1.528 3.878 1.00 89.12 91 ALA A C 1
ATOM 722 O O . ALA A 1 91 ? 15.578 1.826 3.909 1.00 89.12 91 ALA A O 1
ATOM 723 N N . ALA A 1 92 ? 13.806 0.999 2.797 1.00 85.44 92 ALA A N 1
ATOM 724 C CA . ALA A 1 92 ? 14.519 0.704 1.555 1.00 85.44 92 ALA A CA 1
ATOM 725 C C . ALA A 1 92 ? 14.866 1.957 0.727 1.00 85.44 92 ALA A C 1
ATOM 727 O O . ALA A 1 92 ? 15.831 1.946 -0.033 1.00 85.44 92 ALA A O 1
ATOM 728 N N . SER A 1 93 ? 14.074 3.026 0.850 1.00 80.75 93 SER A N 1
ATOM 729 C CA . SER A 1 93 ? 14.242 4.269 0.081 1.00 80.75 93 SER A CA 1
ATOM 730 C C . SER A 1 93 ? 15.192 5.265 0.738 1.00 80.75 93 SER A C 1
ATOM 732 O O . SER A 1 93 ? 15.603 6.230 0.089 1.00 80.75 93 SER A O 1
ATOM 734 N N . ARG A 1 94 ? 15.549 5.065 2.014 1.00 73.19 94 ARG A N 1
ATOM 735 C CA . ARG A 1 94 ? 16.638 5.831 2.616 1.00 73.19 94 ARG A CA 1
ATOM 736 C C . ARG A 1 94 ? 17.929 5.463 1.886 1.00 73.19 94 ARG A C 1
ATOM 738 O O . ARG A 1 94 ? 18.259 4.278 1.829 1.00 73.19 94 ARG A O 1
ATOM 745 N N . PRO A 1 95 ? 18.663 6.441 1.327 1.00 58.94 95 PRO A N 1
ATOM 746 C CA . PRO A 1 95 ? 20.015 6.166 0.872 1.00 58.94 95 PRO A CA 1
ATOM 747 C C . PRO A 1 95 ? 20.775 5.568 2.058 1.00 58.94 95 PRO A C 1
ATOM 749 O O . PRO A 1 95 ? 20.613 6.041 3.184 1.00 58.94 95 PRO A O 1
ATOM 752 N N . ALA A 1 96 ? 21.541 4.502 1.820 1.00 56.00 96 ALA A N 1
ATOM 753 C CA . ALA A 1 96 ? 22.458 3.991 2.827 1.00 56.00 96 ALA A CA 1
ATOM 754 C C . ALA A 1 96 ? 23.296 5.180 3.310 1.00 56.00 96 ALA A C 1
ATOM 756 O O . ALA A 1 96 ? 24.005 5.792 2.507 1.00 56.00 96 ALA A O 1
ATOM 757 N N . ASP A 1 97 ? 23.121 5.571 4.573 1.00 51.12 97 ASP A N 1
ATOM 758 C CA . ASP A 1 97 ? 23.857 6.696 5.126 1.00 51.12 97 ASP A CA 1
ATOM 759 C C . ASP A 1 97 ? 25.353 6.451 4.932 1.00 51.12 97 ASP A C 1
ATOM 761 O O . ASP A 1 97 ? 25.868 5.344 5.108 1.00 51.12 97 ASP A O 1
ATOM 765 N N . ALA A 1 98 ? 26.018 7.522 4.519 1.00 50.56 98 ALA A N 1
ATOM 766 C CA . ALA A 1 98 ? 27.442 7.627 4.298 1.00 50.56 98 ALA A CA 1
ATOM 767 C C . ALA A 1 98 ? 28.274 6.949 5.407 1.00 50.56 98 ALA A C 1
ATOM 769 O O . ALA A 1 98 ? 28.305 7.392 6.552 1.00 50.56 98 ALA A O 1
ATOM 770 N N . GLY A 1 99 ? 29.021 5.918 5.024 1.00 49.50 99 GLY A N 1
ATOM 771 C CA . GLY A 1 99 ? 30.099 5.301 5.796 1.00 49.50 99 GLY A CA 1
ATOM 772 C C . GLY A 1 99 ? 30.668 4.171 4.943 1.00 49.50 99 GLY A C 1
ATOM 773 O O . GLY A 1 99 ? 29.994 3.177 4.714 1.00 49.50 99 GLY A O 1
ATOM 774 N N . THR A 1 100 ? 31.815 4.326 4.285 1.00 42.62 100 THR A N 1
ATOM 775 C CA . THR A 1 100 ? 33.126 4.418 4.930 1.00 42.62 100 THR A CA 1
ATOM 776 C C . THR A 1 100 ? 34.120 5.090 3.977 1.00 42.62 100 THR A C 1
ATOM 778 O O . THR A 1 100 ? 34.438 4.534 2.929 1.00 42.62 100 THR A O 1
ATOM 781 N N . VAL A 1 101 ? 34.651 6.258 4.352 1.00 48.56 101 VAL A N 1
ATOM 782 C CA . VAL A 1 101 ? 35.990 6.667 3.903 1.00 48.56 101 VAL A CA 1
ATOM 783 C C . VAL A 1 101 ? 36.948 6.125 4.964 1.00 48.56 101 VAL A C 1
ATOM 785 O O . VAL A 1 101 ? 37.070 6.688 6.048 1.00 48.56 101 VAL A O 1
ATOM 788 N N . GLN A 1 102 ? 37.542 4.966 4.692 1.00 45.28 102 GLN A N 1
ATOM 789 C CA . GLN A 1 102 ? 38.765 4.505 5.346 1.00 45.28 102 GLN A CA 1
ATOM 790 C C . GLN A 1 102 ? 39.828 4.408 4.257 1.00 45.28 102 GLN A C 1
ATOM 792 O O . GLN A 1 102 ? 39.612 3.724 3.258 1.00 45.28 102 GLN A O 1
ATOM 797 N N . GLY A 1 103 ? 40.954 5.078 4.488 1.00 50.44 103 GLY A N 1
ATOM 798 C CA . GLY A 1 103 ? 42.129 5.112 3.618 1.00 50.44 103 GLY A CA 1
ATOM 799 C C . GLY A 1 103 ? 42.357 6.529 3.090 1.00 50.44 103 GLY A C 1
ATOM 800 O O . GLY A 1 103 ? 41.471 7.079 2.444 1.00 50.44 103 GLY A O 1
ATOM 801 N N . GLU A 1 104 ? 43.462 7.212 3.366 1.00 39.03 104 GLU A N 1
ATOM 802 C CA . GLU A 1 104 ? 44.740 6.875 4.016 1.00 39.03 104 GLU A CA 1
ATOM 803 C C . GLU A 1 104 ? 45.304 8.139 4.683 1.00 39.03 104 GLU A C 1
ATOM 805 O O . GLU A 1 104 ? 44.967 9.253 4.210 1.00 39.03 104 GLU A O 1
#

Sequence (104 aa):
MLEWGARADLLEARAAGTGIVPPALASRPEIAPWADPYWRAFLDLSRERLPAGAIPLAAIRTWLDEEQVRDPVLRGEFRELVVALDQQWLAASRPADAGTVQGE

Organism: NCBI:txid94

Secondary structure (DSSP, 8-state):
-----HHHHHHHHHHHHHS---HHHHTPPPPPTTTHHHHHHHHHHHTT--TTPPPPHHHHHHHHHHTT---HHHHHHHHHHHHHHHHHHHHHHS----------

Radius of gyration: 17.93 Å; chains: 1; bounding box: 62×28×41 Å